Protein AF-A0A923Y804-F1 (afdb_monomer)

Radius of gyration: 13.2 Å; Cα contacts (8 Å, |Δi|>4): 95; chains: 1; bounding box: 25×27×40 Å

Nearest PDB structures (foldseek):
  1m5t-assembly1_A  TM=9.310E-01  e=1.628E-06  Caulobacter vibrioides
  1c4w-assembly1_A  TM=8.922E-01  e=1.521E-06  Escherichia coli
  3h1f-assembly1_A  TM=8.648E-01  e=9.466E-07  Helicobacter pylori 26695
  3ffx-assembly2_B  TM=8.865E-01  e=3.431E-06  Escherichia coli K-12
  3f7n-assembly2_B  TM=8.860E-01  e=4.500E-06  Escherichia coli K-12

Secondary structure (DSSP, 8-state):
--HHHHHHHHHHH--S-EEEESS-SSS-HHHHHHHHHTSTTTTTS-EEEEES---HHHHHHHHHTT-SEEEEPP-----

Foldseek 3Di:
DALVVVVVVCLVVVDQEAEFEQPDPPDGSLVSLLVQCVDPSRVPRAYEYEYCDPDPVVQVVCVVSPHPYYHHDDPPDDD

Sequence (79 aa):
MDGQDSLTLLQEIKPSIIFLDINMPGMNGWDCLTKLKSREKLKHIPAIMYSASSHKAEVDKAFTVDALSFFAKPKITSN

Solvent-accessible surface area (backbone atoms only — not comparable to full-atom values): 4812 Å² total; per-residue (Å²): 135,56,80,68,60,54,59,58,49,48,71,74,68,59,61,81,63,43,83,40,50,44,85,42,89,94,50,54,26,67,59,51,48,51,59,37,54,70,32,85,93,42,43,83,45,47,32,31,40,34,27,86,60,78,52,64,70,58,53,56,47,40,52,76,67,68,34,73,45,75,44,57,51,82,79,82,76,86,127

Mean predicted aligned error: 7.35 Å

Structure (mmCIF, N/CA/C/O backbone):
data_AF-A0A923Y804-F1
#
_entry.id   AF-A0A923Y804-F1
#
loop_
_atom_site.group_PDB
_atom_site.id
_atom_site.type_symbol
_atom_site.label_atom_id
_atom_site.label_alt_id
_atom_site.label_comp_id
_atom_site.label_asym_id
_atom_site.label_entity_id
_atom_site.label_seq_id
_atom_site.pdbx_PDB_ins_code
_atom_site.Cartn_x
_atom_site.Cartn_y
_atom_site.Cartn_z
_atom_site.occupancy
_atom_site.B_iso_or_equiv
_atom_site.auth_seq_id
_atom_site.auth_comp_id
_atom_site.auth_asym_id
_atom_site.auth_atom_id
_atom_site.pdbx_PDB_model_num
ATOM 1 N N . MET A 1 1 ? 8.414 10.819 9.151 1.00 49.88 1 MET A N 1
ATOM 2 C CA . MET A 1 1 ? 7.240 10.054 9.613 1.00 49.88 1 MET A CA 1
ATOM 3 C C . MET A 1 1 ? 7.644 8.606 9.530 1.00 49.88 1 MET A C 1
ATOM 5 O O . MET A 1 1 ? 7.729 8.077 8.426 1.00 49.88 1 MET A O 1
ATOM 9 N N . ASP A 1 2 ? 8.000 8.021 10.664 1.00 51.91 2 ASP A N 1
ATOM 10 C CA . ASP A 1 2 ? 8.457 6.637 10.707 1.00 51.91 2 ASP A CA 1
ATOM 11 C C . ASP A 1 2 ? 7.241 5.706 10.630 1.00 51.91 2 ASP A C 1
ATOM 13 O O . ASP A 1 2 ? 6.144 6.058 11.068 1.00 51.91 2 ASP A O 1
ATOM 17 N N . GLY A 1 3 ? 7.404 4.506 10.063 1.00 52.94 3 GLY A N 1
ATOM 18 C CA . GLY A 1 3 ? 6.284 3.590 9.790 1.00 52.94 3 GLY A CA 1
ATOM 19 C C . GLY A 1 3 ? 5.482 3.153 11.028 1.00 52.94 3 GLY A C 1
ATOM 20 O O . GLY A 1 3 ? 4.368 2.645 10.893 1.00 52.94 3 GLY A O 1
ATOM 21 N N . GLN A 1 4 ? 6.023 3.365 12.233 1.00 56.66 4 GLN A N 1
ATOM 22 C CA . GLN A 1 4 ? 5.338 3.134 13.504 1.00 56.66 4 GLN A CA 1
ATOM 23 C C . GLN A 1 4 ? 4.271 4.210 13.787 1.00 56.66 4 GLN A C 1
ATOM 25 O O . GLN A 1 4 ? 3.154 3.864 14.176 1.00 56.66 4 GLN A O 1
ATOM 30 N N . ASP A 1 5 ? 4.577 5.485 13.519 1.00 58.69 5 ASP A N 1
ATOM 31 C CA . ASP A 1 5 ? 3.665 6.620 13.733 1.00 58.69 5 ASP A CA 1
ATOM 32 C C . ASP A 1 5 ? 2.457 6.541 12.799 1.00 58.69 5 ASP A C 1
ATOM 34 O O . ASP A 1 5 ? 1.325 6.850 13.177 1.00 58.69 5 ASP A O 1
ATOM 38 N N . SER A 1 6 ? 2.678 6.040 11.582 1.00 60.78 6 SER A N 1
ATOM 39 C CA . SER A 1 6 ? 1.626 5.856 10.583 1.00 60.78 6 SER A CA 1
ATOM 40 C C . SER A 1 6 ? 0.546 4.873 11.052 1.00 60.78 6 SER A C 1
ATOM 42 O O . SER A 1 6 ? -0.629 5.081 10.778 1.00 60.78 6 SER A O 1
ATOM 44 N N . LEU A 1 7 ? 0.899 3.819 11.794 1.00 64.75 7 LEU A N 1
ATOM 45 C CA . LEU A 1 7 ? -0.059 2.791 12.228 1.00 64.75 7 LEU A CA 1
ATOM 46 C C . LEU A 1 7 ? -0.962 3.235 13.383 1.00 64.75 7 LEU A C 1
ATOM 48 O O . LEU A 1 7 ? -2.096 2.758 13.482 1.00 64.75 7 LEU A O 1
ATOM 52 N N . THR A 1 8 ? -0.472 4.109 14.261 1.00 69.06 8 THR A N 1
ATOM 53 C CA . THR A 1 8 ? -1.289 4.715 15.324 1.00 69.06 8 THR A CA 1
ATOM 54 C C . THR A 1 8 ? -2.257 5.719 14.714 1.00 69.06 8 THR A C 1
ATOM 56 O O . THR A 1 8 ? -3.460 5.642 14.954 1.00 69.06 8 THR A O 1
ATOM 59 N N . LEU A 1 9 ? -1.754 6.559 13.810 1.00 70.31 9 LEU A N 1
ATOM 60 C CA . LEU A 1 9 ? -2.553 7.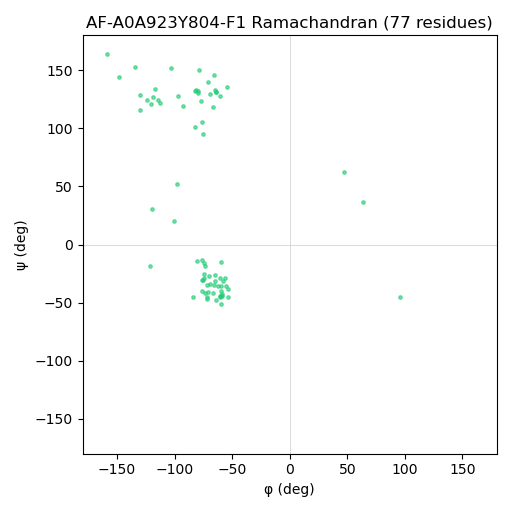540 13.089 1.00 70.31 9 LEU A CA 1
ATOM 61 C C . LEU A 1 9 ? -3.673 6.882 12.258 1.00 70.31 9 LEU A C 1
ATOM 63 O O . LEU A 1 9 ? -4.808 7.350 12.252 1.00 70.31 9 LEU A O 1
ATOM 67 N N . LEU A 1 10 ? -3.405 5.743 11.615 1.00 68.81 10 LEU A N 1
ATOM 68 C CA . LEU A 1 10 ? -4.417 4.997 10.854 1.00 68.81 10 LEU A CA 1
ATOM 69 C C . LEU A 1 10 ? -5.609 4.529 11.707 1.00 68.81 10 LEU A C 1
ATOM 71 O O . LEU A 1 10 ? -6.716 4.408 11.182 1.00 68.81 10 LEU A O 1
ATOM 75 N N . GLN A 1 11 ? -5.412 4.282 13.007 1.00 68.19 11 GLN A N 1
ATOM 76 C CA . GLN A 1 11 ? -6.509 3.910 13.908 1.00 68.19 11 GLN A CA 1
ATOM 77 C C . GLN A 1 11 ? -7.401 5.102 14.272 1.00 68.19 11 GLN A C 1
ATOM 79 O O . GLN A 1 11 ? -8.593 4.907 14.518 1.00 68.19 11 GLN A O 1
ATOM 84 N N . GLU A 1 12 ? -6.844 6.312 14.278 1.00 71.00 12 GLU A N 1
ATOM 85 C CA . GLU A 1 12 ? -7.571 7.546 14.581 1.00 71.00 12 GLU A CA 1
ATOM 86 C C . GLU A 1 12 ? -8.292 8.099 13.348 1.00 71.00 12 GLU A C 1
ATOM 88 O O . GLU A 1 12 ? -9.473 8.432 13.430 1.00 71.00 12 GLU A O 1
ATOM 93 N N . ILE A 1 13 ? -7.620 8.131 12.190 1.00 75.69 13 ILE A N 1
ATOM 94 C CA . ILE A 1 13 ? -8.174 8.707 10.954 1.00 75.69 13 ILE A CA 1
ATOM 95 C C . ILE A 1 13 ? -9.217 7.780 10.308 1.00 75.69 13 ILE A C 1
ATOM 97 O O . ILE A 1 13 ? -10.148 8.270 9.674 1.00 75.69 13 ILE A O 1
ATOM 101 N N . LYS A 1 14 ? -9.083 6.451 10.461 1.00 74.62 14 LYS A N 1
ATOM 102 C CA . LYS A 1 14 ? -9.943 5.434 9.815 1.00 74.62 14 LYS A CA 1
ATOM 103 C C . LYS A 1 14 ? -10.152 5.709 8.315 1.00 74.62 14 LYS A C 1
ATOM 105 O O . LYS A 1 14 ? -11.276 5.967 7.881 1.00 74.62 14 LYS A O 1
ATOM 110 N N . PRO A 1 15 ? -9.080 5.692 7.509 1.00 81.44 15 PRO A N 1
ATOM 111 C CA . PRO A 1 15 ? -9.194 6.029 6.100 1.00 81.44 15 PRO A CA 1
ATOM 112 C C . PRO A 1 15 ? -10.041 5.005 5.346 1.00 81.44 15 PRO A C 1
ATOM 114 O O . PRO A 1 15 ? -9.971 3.805 5.604 1.00 81.44 15 PRO A O 1
ATOM 117 N N . SER A 1 16 ? -10.783 5.483 4.351 1.00 85.75 16 SER A N 1
ATOM 118 C CA . SER A 1 16 ? -11.557 4.617 3.460 1.00 85.75 16 SER A CA 1
ATOM 119 C C . SER A 1 16 ? -10.684 3.879 2.443 1.00 85.75 16 SER A C 1
ATOM 121 O O . SER A 1 16 ? -11.099 2.841 1.944 1.00 85.75 16 SER A O 1
ATOM 123 N N . ILE A 1 17 ? -9.505 4.418 2.103 1.00 86.62 17 ILE A N 1
ATOM 124 C CA . ILE A 1 17 ? -8.546 3.862 1.134 1.00 86.62 17 ILE A CA 1
ATOM 125 C C . ILE A 1 17 ? -7.127 4.236 1.569 1.00 86.62 17 ILE A C 1
ATOM 127 O O . ILE A 1 17 ? -6.899 5.343 2.060 1.00 86.62 17 ILE A O 1
ATOM 131 N N . ILE A 1 18 ? -6.169 3.336 1.353 1.00 87.88 18 ILE A N 1
ATOM 132 C CA . ILE A 1 18 ? -4.746 3.573 1.617 1.00 87.88 18 ILE A CA 1
ATOM 133 C C . ILE A 1 18 ? -3.955 3.457 0.318 1.00 87.88 18 ILE A C 1
ATOM 135 O O . ILE A 1 18 ? -4.038 2.446 -0.373 1.00 87.88 18 ILE A O 1
ATOM 139 N N . PHE A 1 19 ? -3.160 4.478 0.007 1.00 87.56 19 PHE A N 1
ATOM 140 C CA . PHE A 1 19 ? -2.157 4.422 -1.055 1.00 87.56 19 PHE A CA 1
ATOM 141 C C . PHE A 1 19 ? -0.802 4.113 -0.443 1.00 87.56 19 PHE A C 1
ATOM 143 O O . PHE A 1 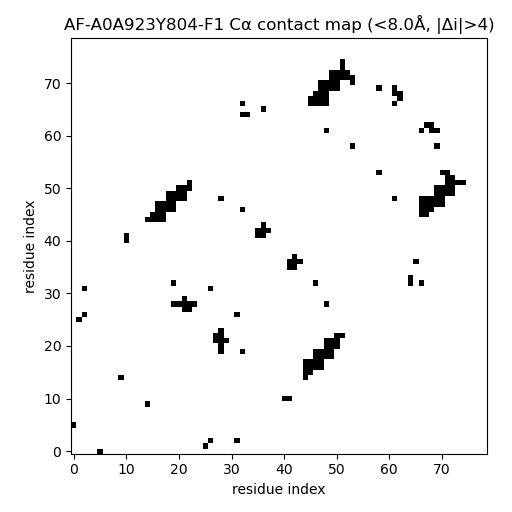19 ? -0.385 4.780 0.505 1.00 87.56 19 PHE A O 1
ATOM 150 N N . LEU A 1 20 ? -0.130 3.100 -0.976 1.00 87.88 20 LEU A N 1
ATOM 151 C CA . LEU A 1 20 ? 1.065 2.553 -0.365 1.00 87.88 20 LEU A CA 1
ATOM 152 C C . LEU A 1 20 ? 2.187 2.450 -1.389 1.00 87.88 20 LEU A C 1
ATOM 154 O O . LEU A 1 20 ? 2.075 1.727 -2.376 1.00 87.88 20 LEU A O 1
ATOM 158 N N . ASP A 1 21 ? 3.260 3.203 -1.164 1.00 86.75 21 ASP A N 1
ATOM 159 C CA . ASP A 1 21 ? 4.409 3.211 -2.061 1.00 86.75 21 ASP A CA 1
ATOM 160 C C . ASP A 1 21 ? 5.301 1.991 -1.794 1.00 86.75 21 ASP A C 1
ATOM 162 O O . ASP A 1 21 ? 5.619 1.676 -0.646 1.00 86.75 21 ASP A O 1
ATOM 166 N N . ILE A 1 22 ? 5.689 1.279 -2.852 1.00 83.94 22 ILE A N 1
A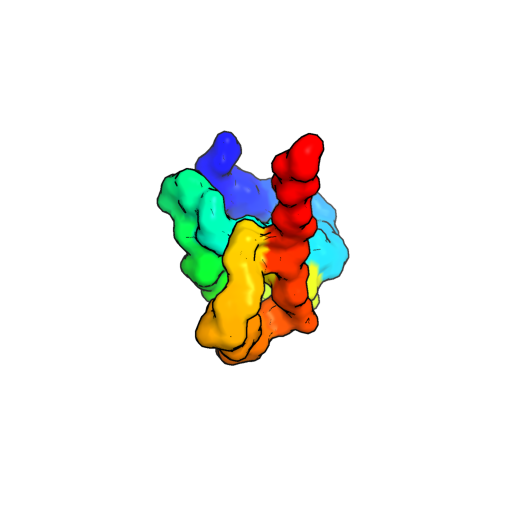TOM 167 C CA . ILE A 1 22 ? 6.586 0.120 -2.747 1.00 83.94 22 ILE A CA 1
ATOM 168 C C . ILE A 1 22 ? 8.010 0.564 -2.409 1.00 83.94 22 ILE A C 1
ATOM 170 O O . ILE A 1 22 ? 8.666 -0.057 -1.571 1.00 83.94 22 ILE A O 1
ATOM 174 N N . 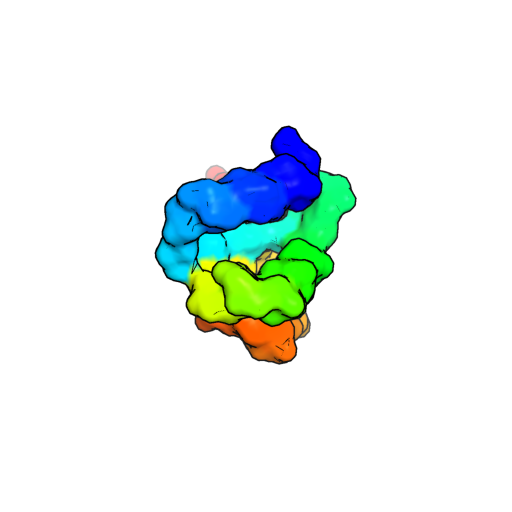ASN A 1 23 ? 8.474 1.657 -3.019 1.00 75.69 23 ASN A N 1
ATOM 175 C CA . ASN A 1 23 ? 9.858 2.120 -2.933 1.00 75.69 23 ASN A CA 1
ATOM 176 C C . ASN A 1 23 ? 10.019 3.219 -1.875 1.00 75.69 23 ASN A C 1
ATOM 178 O O . ASN A 1 23 ? 10.563 4.290 -2.152 1.00 75.69 23 ASN A O 1
ATOM 182 N N . MET A 1 24 ? 9.540 2.965 -0.655 1.00 73.44 24 MET A N 1
ATOM 183 C CA . MET A 1 24 ? 9.744 3.879 0.469 1.00 73.44 24 MET A CA 1
ATOM 184 C C . MET A 1 24 ? 11.129 3.676 1.107 1.00 73.44 24 MET A C 1
ATOM 186 O O . MET A 1 24 ? 11.507 2.541 1.410 1.00 73.44 24 MET A O 1
ATOM 190 N N . PRO A 1 25 ? 11.889 4.752 1.381 1.00 61.88 25 PRO A N 1
ATOM 191 C CA . PRO A 1 25 ? 13.078 4.649 2.216 1.00 61.88 25 PRO A CA 1
ATOM 192 C C . PRO A 1 25 ? 12.682 4.235 3.644 1.00 61.88 25 PRO A C 1
ATOM 194 O O . PRO A 1 25 ? 11.766 4.799 4.239 1.00 61.88 25 PRO A O 1
ATOM 197 N N . GLY A 1 26 ? 13.370 3.233 4.195 1.00 68.81 26 GLY A N 1
ATOM 198 C CA . GLY A 1 26 ? 13.204 2.766 5.578 1.00 68.81 26 GLY A CA 1
ATOM 199 C C . GLY A 1 26 ? 12.257 1.575 5.767 1.00 68.81 26 GLY A C 1
ATOM 200 O O . GLY A 1 26 ? 12.621 0.635 6.470 1.00 68.81 26 GLY A O 1
ATOM 201 N N . MET A 1 27 ? 11.079 1.557 5.135 1.00 69.88 27 MET A N 1
ATOM 202 C CA . MET A 1 27 ? 10.135 0.432 5.233 1.00 69.88 27 MET A CA 1
ATOM 203 C C . MET A 1 27 ? 9.673 -0.009 3.852 1.00 69.88 27 MET A C 1
ATOM 205 O O . MET A 1 27 ? 9.171 0.794 3.077 1.00 69.88 27 MET A O 1
ATOM 209 N N . ASN A 1 28 ? 9.779 -1.305 3.574 1.00 80.62 28 ASN A N 1
ATOM 210 C CA . ASN A 1 28 ? 9.279 -1.866 2.332 1.00 80.62 28 ASN A CA 1
ATOM 211 C C . ASN A 1 28 ? 7.742 -1.825 2.310 1.00 80.62 28 ASN A C 1
ATOM 213 O O . ASN A 1 28 ? 7.090 -2.297 3.250 1.00 80.62 28 ASN A O 1
ATOM 217 N N . GLY A 1 29 ? 7.154 -1.302 1.231 1.00 83.06 29 GLY A N 1
ATOM 218 C CA . GLY A 1 29 ? 5.703 -1.237 1.095 1.00 83.06 29 GLY A CA 1
ATOM 219 C C . GLY A 1 29 ? 5.023 -2.612 1.183 1.00 83.06 29 GLY A C 1
ATOM 220 O O . GLY A 1 29 ? 3.939 -2.755 1.752 1.00 83.06 29 GLY A O 1
ATOM 221 N N . TRP A 1 30 ? 5.706 -3.667 0.738 1.00 86.50 30 TRP A N 1
ATOM 222 C CA . TRP A 1 30 ? 5.230 -5.048 0.872 1.00 86.50 30 TRP A CA 1
ATOM 223 C C . TRP A 1 30 ? 4.993 -5.460 2.332 1.00 86.50 30 TRP A C 1
ATOM 225 O O . TRP A 1 30 ? 3.959 -6.048 2.668 1.00 86.50 30 TRP A O 1
ATOM 235 N N . ASP A 1 31 ? 5.925 -5.112 3.216 1.00 86.38 31 ASP A N 1
ATOM 236 C CA . ASP A 1 31 ? 5.839 -5.455 4.636 1.00 86.38 31 ASP A CA 1
ATOM 237 C C . ASP A 1 31 ? 4.762 -4.627 5.333 1.00 86.38 31 ASP A C 1
ATOM 239 O O . ASP A 1 31 ? 4.071 -5.116 6.229 1.00 86.38 31 ASP A O 1
ATOM 243 N N . CYS A 1 32 ? 4.589 -3.374 4.908 1.00 85.38 32 CYS A N 1
ATOM 244 C CA . CYS A 1 32 ? 3.541 -2.507 5.426 1.00 85.38 32 CYS A CA 1
ATOM 245 C C . CYS A 1 32 ? 2.150 -3.049 5.082 1.00 85.38 32 CYS A C 1
ATOM 247 O O . CYS A 1 32 ? 1.322 -3.192 5.982 1.00 85.38 32 CYS A O 1
ATOM 249 N N . LEU A 1 33 ? 1.916 -3.440 3.823 1.00 87.44 33 LEU A N 1
ATOM 250 C CA . LEU A 1 33 ? 0.649 -4.047 3.410 1.00 87.44 33 LEU A CA 1
ATOM 251 C C . LEU A 1 33 ? 0.368 -5.336 4.192 1.00 87.44 33 LEU A C 1
ATOM 253 O O . LEU A 1 33 ? -0.726 -5.509 4.726 1.00 87.44 33 LEU A O 1
ATOM 257 N N . THR A 1 34 ? 1.375 -6.195 4.351 1.00 86.88 34 THR A N 1
ATOM 258 C CA . THR A 1 34 ? 1.244 -7.438 5.127 1.00 86.88 34 THR A CA 1
ATOM 259 C C . THR A 1 34 ? 0.870 -7.156 6.587 1.00 86.88 34 THR A C 1
ATOM 261 O O . THR A 1 34 ? -0.049 -7.771 7.130 1.00 86.88 34 THR A O 1
ATOM 264 N N . LYS A 1 35 ? 1.527 -6.179 7.230 1.00 85.56 35 LYS A N 1
ATOM 265 C CA . LYS A 1 35 ? 1.207 -5.739 8.603 1.00 85.56 35 LYS A CA 1
ATOM 266 C C . LYS A 1 35 ? -0.177 -5.103 8.715 1.00 85.56 35 LYS A C 1
ATOM 268 O O . LYS A 1 35 ? -0.800 -5.180 9.771 1.00 85.56 35 LYS A O 1
ATOM 273 N N . LEU A 1 36 ? -0.644 -4.445 7.660 1.00 85.38 36 LEU A N 1
ATOM 274 C CA . LEU A 1 36 ? -1.964 -3.833 7.623 1.00 85.38 36 LEU A CA 1
ATOM 275 C C . LEU A 1 36 ? -3.056 -4.899 7.543 1.00 85.38 36 LEU A C 1
ATOM 277 O O . LEU A 1 36 ? -4.006 -4.877 8.324 1.00 85.38 36 LEU A O 1
ATOM 281 N N . LYS A 1 37 ? -2.874 -5.873 6.650 1.00 85.62 37 LYS A N 1
ATOM 282 C CA . LYS A 1 37 ? -3.804 -6.986 6.436 1.00 85.62 37 LYS A CA 1
ATOM 283 C C . LYS A 1 37 ? -3.828 -7.983 7.593 1.00 85.62 37 LYS A C 1
ATOM 285 O O . LYS A 1 37 ? -4.869 -8.580 7.849 1.00 85.62 37 LYS A O 1
ATOM 290 N N . SER A 1 38 ? -2.739 -8.117 8.350 1.00 86.38 38 SER A N 1
ATOM 291 C CA . SER A 1 38 ? -2.717 -8.961 9.553 1.00 86.38 38 SER A CA 1
ATOM 292 C C . SER A 1 38 ? -3.462 -8.357 10.751 1.00 86.38 38 SER A C 1
ATOM 294 O O . SER A 1 38 ? -3.787 -9.072 11.698 1.00 86.38 38 SER A O 1
ATOM 296 N N . ARG A 1 39 ? -3.773 -7.054 10.731 1.00 84.06 39 ARG A N 1
ATOM 297 C CA . ARG A 1 39 ? -4.487 -6.372 11.819 1.00 84.06 39 ARG A CA 1
ATOM 298 C C . ARG A 1 39 ? -5.987 -6.377 11.566 1.00 84.06 39 ARG A C 1
ATOM 300 O O . ARG A 1 39 ? -6.471 -5.754 10.629 1.00 84.06 39 ARG A O 1
ATOM 307 N N . GLU A 1 40 ? -6.752 -6.983 12.466 1.00 82.75 40 GLU A N 1
ATOM 308 C CA . GLU A 1 40 ? -8.208 -7.128 12.330 1.00 82.75 40 GLU A CA 1
ATOM 309 C C . GLU A 1 40 ? -8.961 -5.804 12.114 1.00 82.75 40 GLU A C 1
ATOM 311 O O . GLU A 1 40 ? -9.896 -5.736 11.318 1.00 82.75 40 GLU A O 1
ATOM 316 N N . LYS A 1 41 ? -8.498 -4.728 12.758 1.00 81.06 41 LYS A N 1
ATOM 317 C CA . LYS A 1 41 ? -9.076 -3.385 12.622 1.00 81.06 41 LYS A CA 1
ATOM 318 C C . LYS A 1 41 ? -8.717 -2.669 11.319 1.00 81.06 41 LYS A C 1
ATOM 320 O O . LYS A 1 41 ? -9.317 -1.642 11.045 1.00 81.06 41 LYS A O 1
ATOM 325 N N . LEU A 1 42 ? -7.741 -3.152 10.551 1.00 82.06 42 LEU A N 1
ATOM 326 C CA . LEU A 1 42 ? -7.256 -2.480 9.338 1.00 82.06 42 LEU A CA 1
ATOM 327 C C . LEU A 1 42 ? -7.384 -3.357 8.086 1.00 82.06 42 LEU A C 1
ATOM 329 O O . LEU A 1 42 ? -7.419 -2.824 6.984 1.00 82.06 42 LEU A O 1
ATOM 333 N N . LYS A 1 43 ? -7.529 -4.682 8.235 1.00 84.50 43 LYS A N 1
ATOM 334 C CA . LYS A 1 43 ? -7.606 -5.648 7.124 1.00 84.50 43 LYS A CA 1
ATOM 335 C C . LYS A 1 43 ? -8.710 -5.358 6.104 1.00 84.50 43 LYS A C 1
ATOM 337 O O . LYS A 1 43 ? -8.572 -5.716 4.940 1.00 84.50 43 LYS A O 1
ATOM 342 N N . HIS A 1 44 ? -9.790 -4.717 6.548 1.00 86.88 44 HIS A N 1
ATOM 343 C CA . HIS A 1 44 ? -10.940 -4.367 5.716 1.00 86.88 44 HIS A CA 1
ATOM 344 C C . HIS A 1 44 ? -10.720 -3.097 4.885 1.00 86.88 44 HIS A C 1
ATOM 346 O O . HIS A 1 44 ? -11.496 -2.834 3.970 1.00 86.88 44 HIS A O 1
ATOM 352 N N . ILE A 1 45 ? -9.691 -2.303 5.194 1.00 88.88 45 ILE A N 1
ATOM 353 C CA . ILE A 1 45 ? -9.398 -1.078 4.458 1.00 88.88 45 ILE A CA 1
ATOM 354 C C . ILE A 1 45 ? -8.724 -1.470 3.136 1.00 88.88 45 ILE A C 1
ATOM 356 O O . ILE A 1 45 ? -7.696 -2.160 3.149 1.00 88.88 45 ILE A O 1
ATOM 360 N N . PRO A 1 46 ? -9.269 -1.058 1.982 1.00 89.69 46 PRO A N 1
ATOM 361 C CA . PRO A 1 46 ? -8.638 -1.312 0.699 1.00 89.69 46 PRO A CA 1
ATOM 362 C C . PRO A 1 46 ? -7.302 -0.573 0.591 1.00 89.69 46 PRO A C 1
ATOM 364 O O . PRO A 1 46 ? -7.200 0.624 0.873 1.00 89.69 46 PRO A O 1
ATOM 367 N N . ALA A 1 47 ? -6.281 -1.295 0.136 1.00 90.94 47 ALA A N 1
ATOM 368 C CA . ALA A 1 47 ? -4.944 -0.763 -0.076 1.00 90.94 47 ALA A CA 1
ATOM 369 C C . ALA A 1 47 ? -4.565 -0.846 -1.556 1.00 90.94 47 ALA A C 1
ATOM 371 O O . ALA A 1 47 ? -4.756 -1.879 -2.199 1.00 90.94 47 ALA A O 1
ATOM 372 N N . ILE A 1 48 ? -4.027 0.244 -2.084 1.00 91.19 48 ILE A N 1
ATOM 373 C CA . ILE A 1 48 ? -3.594 0.390 -3.467 1.00 91.19 48 ILE A CA 1
ATOM 374 C C . ILE A 1 48 ? -2.074 0.523 -3.474 1.00 91.19 48 ILE A C 1
ATOM 376 O O . ILE A 1 48 ? -1.524 1.438 -2.859 1.00 91.19 48 ILE A O 1
ATOM 380 N N . MET A 1 49 ? -1.402 -0.377 -4.187 1.00 90.50 49 MET A N 1
ATOM 381 C CA . MET A 1 49 ? 0.051 -0.346 -4.334 1.00 90.50 49 MET A CA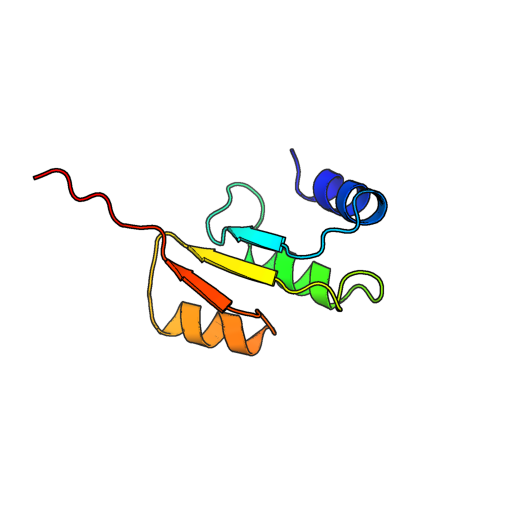 1
ATOM 382 C C . MET A 1 49 ? 0.441 0.683 -5.393 1.00 90.50 49 MET A C 1
ATOM 384 O O . MET A 1 49 ? -0.108 0.678 -6.493 1.00 90.50 49 MET A O 1
ATOM 388 N N . TYR A 1 50 ? 1.388 1.559 -5.072 1.00 88.75 50 TYR A N 1
ATOM 389 C CA . TYR A 1 50 ? 1.894 2.601 -5.959 1.00 88.75 50 TYR A CA 1
ATOM 390 C C . TYR A 1 50 ? 3.397 2.404 -6.176 1.00 88.75 50 TYR A C 1
ATOM 392 O O . TYR A 1 50 ? 4.162 2.396 -5.217 1.00 88.75 50 TYR A O 1
ATOM 400 N N . SER A 1 51 ? 3.851 2.216 -7.415 1.00 85.62 51 SER A N 1
ATOM 401 C CA . SER A 1 51 ? 5.270 1.934 -7.697 1.00 85.62 51 SER A CA 1
ATOM 402 C C . SER A 1 51 ? 5.817 2.749 -8.855 1.00 85.62 51 SER A C 1
ATOM 404 O O . SER A 1 51 ? 5.090 3.101 -9.770 1.00 85.62 51 SER A O 1
ATOM 406 N N . ALA A 1 52 ? 7.123 3.016 -8.855 1.00 82.69 52 ALA A N 1
ATOM 407 C CA . ALA A 1 52 ? 7.822 3.573 -10.018 1.00 82.69 52 ALA A CA 1
ATOM 408 C C . ALA A 1 52 ? 8.035 2.546 -11.148 1.00 82.69 52 ALA A C 1
ATOM 410 O O . ALA A 1 52 ? 8.293 2.917 -12.295 1.00 82.69 52 ALA A O 1
ATOM 411 N N . SER A 1 53 ? 7.939 1.257 -10.828 1.00 78.75 53 SER A N 1
ATOM 412 C CA . SER A 1 53 ? 8.027 0.151 -11.772 1.00 78.75 53 SER A CA 1
ATOM 413 C C . SER A 1 53 ? 6.651 -0.433 -12.073 1.00 78.75 53 SER A C 1
ATOM 415 O O . SER A 1 53 ? 5.735 -0.399 -11.259 1.00 78.75 53 SER A O 1
ATOM 417 N N . SER A 1 54 ? 6.518 -0.987 -13.273 1.00 80.62 54 SER A N 1
ATOM 418 C CA . SER A 1 54 ? 5.331 -1.704 -13.740 1.00 80.62 54 SER A CA 1
ATOM 419 C C . SER A 1 54 ? 5.675 -3.151 -14.096 1.00 80.62 54 SER A C 1
ATOM 421 O O . SER A 1 54 ? 5.101 -3.729 -15.020 1.00 80.62 54 SER A O 1
ATOM 423 N N . HIS A 1 55 ? 6.663 -3.735 -13.406 1.00 85.56 55 HIS A N 1
ATOM 424 C CA . HIS A 1 55 ? 7.072 -5.106 -13.679 1.00 85.56 55 HIS A CA 1
ATOM 425 C C . HIS A 1 55 ? 5.923 -6.054 -13.355 1.00 85.56 55 HIS A C 1
ATOM 427 O O . HIS A 1 55 ? 5.356 -6.014 -12.263 1.00 85.56 55 HIS A O 1
ATOM 433 N N . LYS A 1 56 ? 5.620 -6.959 -14.289 1.00 85.12 56 LYS A N 1
ATOM 434 C CA . LYS A 1 56 ? 4.530 -7.926 -14.132 1.00 85.12 56 LYS A CA 1
ATOM 435 C C . LYS A 1 56 ? 4.636 -8.732 -12.831 1.00 85.12 56 LYS A C 1
ATOM 437 O O . LYS A 1 56 ? 3.628 -8.934 -12.172 1.00 85.12 56 LYS A O 1
ATOM 442 N N . ALA A 1 57 ? 5.848 -9.103 -12.417 1.00 87.44 57 ALA A N 1
ATOM 443 C CA . ALA A 1 57 ? 6.073 -9.811 -11.158 1.00 87.44 57 ALA A CA 1
ATOM 444 C C . ALA A 1 57 ? 5.604 -9.023 -9.918 1.00 87.44 57 ALA A C 1
ATOM 446 O O . ALA A 1 57 ? 5.100 -9.616 -8.970 1.00 87.44 57 ALA A O 1
ATOM 447 N N . GLU A 1 58 ? 5.741 -7.694 -9.913 1.00 86.19 58 GLU A N 1
ATOM 448 C CA . GLU A 1 58 ? 5.280 -6.849 -8.804 1.00 86.19 58 GLU A CA 1
ATOM 449 C C . GLU A 1 58 ? 3.767 -6.680 -8.822 1.00 86.19 58 GLU A C 1
ATOM 451 O O . GLU A 1 58 ? 3.132 -6.737 -7.774 1.00 86.19 58 GLU A O 1
ATOM 456 N N . VAL A 1 59 ? 3.188 -6.524 -10.013 1.00 86.00 59 VAL A N 1
ATOM 457 C CA . VAL A 1 59 ? 1.735 -6.482 -10.201 1.00 86.00 59 VAL A CA 1
ATOM 458 C C . VAL A 1 59 ? 1.109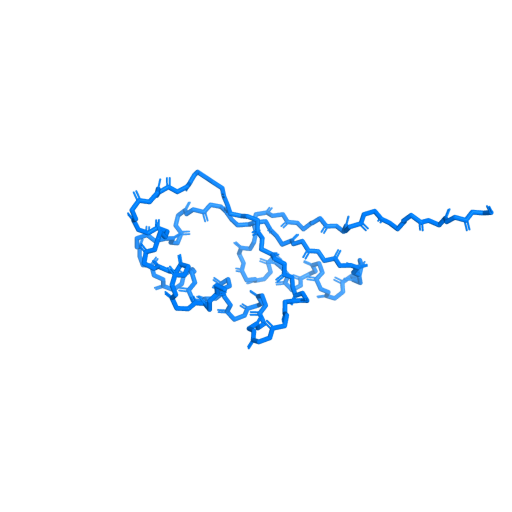 -7.784 -9.701 1.00 86.00 59 VAL A C 1
ATOM 460 O O . VAL A 1 59 ? 0.213 -7.751 -8.863 1.00 86.00 59 VAL A O 1
ATOM 463 N N . ASP A 1 60 ? 1.632 -8.928 -10.143 1.00 89.25 60 ASP A N 1
ATOM 464 C CA . ASP A 1 60 ? 1.153 -10.246 -9.726 1.00 89.25 60 ASP A CA 1
ATOM 465 C C . ASP A 1 60 ? 1.310 -10.415 -8.203 1.00 89.25 60 ASP A C 1
ATOM 467 O O . ASP A 1 60 ? 0.363 -10.811 -7.520 1.00 89.25 60 ASP A O 1
ATOM 471 N N . LYS A 1 61 ? 2.457 -10.010 -7.636 1.00 88.12 61 LYS A N 1
ATOM 472 C CA . LYS A 1 61 ? 2.678 -10.029 -6.184 1.00 88.12 61 LYS A CA 1
ATOM 473 C C . LYS A 1 61 ? 1.651 -9.175 -5.432 1.00 88.12 61 LYS A C 1
ATOM 475 O O . LYS A 1 61 ? 1.143 -9.643 -4.419 1.00 88.12 61 LYS A O 1
ATOM 480 N N . ALA A 1 62 ? 1.305 -7.978 -5.912 1.00 87.00 62 ALA A N 1
ATOM 481 C CA . ALA A 1 62 ? 0.302 -7.105 -5.286 1.00 87.00 62 ALA A CA 1
ATOM 482 C C . ALA A 1 62 ? -1.036 -7.808 -5.070 1.00 87.00 62 ALA A C 1
ATOM 484 O O . ALA A 1 62 ? -1.577 -7.766 -3.965 1.00 87.00 62 ALA A O 1
ATOM 485 N N . PHE A 1 63 ? -1.518 -8.529 -6.076 1.00 86.94 63 PHE A 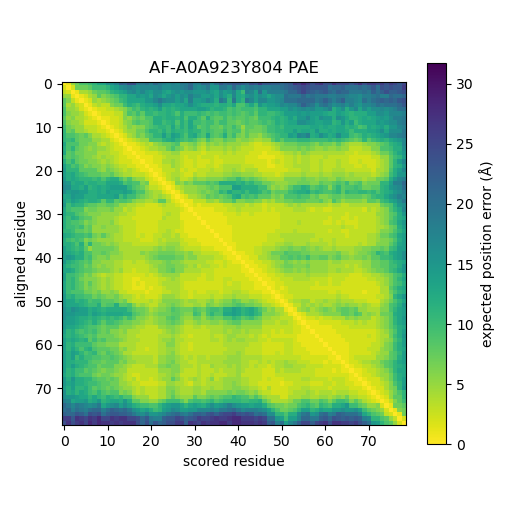N 1
ATOM 486 C CA . PHE A 1 63 ? -2.759 -9.285 -5.954 1.00 86.94 63 PHE A CA 1
ATOM 487 C C . PHE A 1 63 ? -2.622 -10.488 -5.011 1.00 86.94 63 PHE A C 1
ATOM 489 O O . PHE A 1 63 ? -3.552 -10.772 -4.262 1.00 86.94 63 PHE A O 1
ATOM 496 N N . THR A 1 64 ? -1.458 -11.152 -4.959 1.00 88.00 64 THR A N 1
ATOM 497 C CA . THR A 1 64 ? -1.245 -12.265 -4.005 1.00 88.00 64 THR A CA 1
ATOM 498 C C . THR A 1 64 ? -1.278 -11.839 -2.536 1.00 88.00 64 THR A C 1
ATOM 500 O O . THR A 1 64 ? -1.618 -12.651 -1.681 1.00 88.00 64 THR A O 1
ATOM 503 N N . VAL A 1 65 ? -0.951 -10.579 -2.232 1.00 84.94 65 VAL A N 1
ATOM 504 C CA . VAL A 1 65 ? -0.977 -10.025 -0.865 1.00 84.94 65 VAL 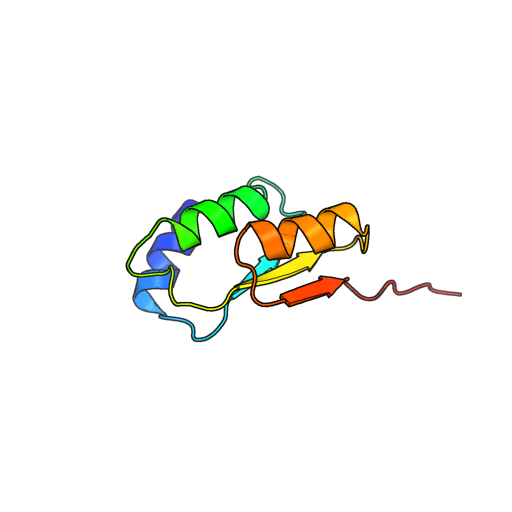A CA 1
ATOM 505 C C . VAL A 1 65 ? -2.231 -9.187 -0.582 1.00 84.94 65 VAL A C 1
ATOM 507 O O . VAL A 1 65 ? -2.240 -8.378 0.345 1.00 84.94 65 VAL A O 1
ATOM 510 N N . ASP A 1 66 ? -3.291 -9.395 -1.369 1.00 85.88 66 ASP A N 1
ATOM 511 C CA . ASP A 1 66 ? -4.613 -8.784 -1.185 1.00 85.88 66 ASP A CA 1
ATOM 512 C C . ASP A 1 66 ? -4.621 -7.245 -1.324 1.00 85.88 66 ASP A C 1
ATOM 514 O O . ASP A 1 66 ? -5.338 -6.517 -0.623 1.00 85.88 66 ASP A O 1
ATOM 518 N N . ALA A 1 67 ? -3.804 -6.720 -2.243 1.00 88.44 67 ALA A N 1
ATOM 519 C CA . ALA A 1 67 ? -3.959 -5.347 -2.706 1.00 88.44 67 ALA A CA 1
ATOM 520 C C . ALA A 1 67 ? -5.221 -5.221 -3.570 1.00 88.44 67 ALA A C 1
ATOM 522 O O . ALA A 1 67 ? -5.499 -6.067 -4.419 1.00 88.44 67 ALA A O 1
ATOM 523 N N . LEU A 1 68 ? -5.952 -4.119 -3.402 1.00 90.56 68 LEU A N 1
ATOM 524 C CA . LEU A 1 68 ? -7.120 -3.807 -4.225 1.00 90.56 68 LEU A CA 1
ATOM 525 C C . LEU A 1 68 ? -6.713 -3.529 -5.679 1.00 90.56 68 LEU A C 1
ATOM 527 O O . LEU A 1 68 ? -7.406 -3.926 -6.611 1.00 90.56 68 LEU A O 1
ATOM 531 N N . SER A 1 69 ? -5.620 -2.788 -5.872 1.00 88.50 69 SER A N 1
ATOM 532 C CA . SER A 1 69 ? -5.129 -2.396 -7.193 1.00 88.50 69 SER A CA 1
ATOM 533 C C . SER A 1 69 ? -3.643 -2.035 -7.148 1.00 88.50 69 SER A C 1
ATOM 535 O O . SER A 1 69 ? -3.083 -1.787 -6.076 1.00 88.50 69 SER A O 1
ATOM 537 N N . PHE A 1 70 ? -3.018 -1.980 -8.323 1.00 88.88 70 PHE A N 1
ATOM 538 C CA . PHE A 1 70 ? -1.638 -1.555 -8.525 1.00 88.88 70 PHE A CA 1
ATOM 539 C C . PHE A 1 70 ? -1.596 -0.402 -9.532 1.00 88.88 70 PHE A C 1
ATOM 541 O O . PHE A 1 70 ? -2.046 -0.546 -10.668 1.00 88.88 70 PHE A O 1
ATOM 548 N N . PHE A 1 71 ? -1.012 0.725 -9.136 1.00 89.19 71 PHE A N 1
ATOM 549 C CA . PHE A 1 71 ? -0.766 1.872 -10.001 1.00 89.19 71 PHE A CA 1
ATOM 550 C C . PHE A 1 71 ? 0.733 2.085 -10.187 1.00 89.19 71 PHE A C 1
ATOM 552 O O . PHE A 1 71 ? 1.485 2.273 -9.230 1.00 89.19 71 PHE A O 1
ATOM 559 N N . ALA A 1 72 ? 1.165 2.111 -11.443 1.00 86.38 72 ALA A N 1
ATOM 560 C CA . ALA A 1 72 ? 2.498 2.576 -11.782 1.00 86.38 72 ALA A CA 1
ATOM 561 C C . ALA A 1 72 ? 2.501 4.111 -11.851 1.00 86.38 72 ALA A C 1
ATOM 563 O O . ALA A 1 72 ? 1.640 4.713 -12.496 1.00 86.38 72 ALA A O 1
ATOM 564 N N . LYS A 1 73 ? 3.477 4.746 -11.201 1.00 82.75 73 LYS A N 1
ATOM 565 C CA . LYS A 1 73 ? 3.768 6.174 -11.318 1.00 82.75 73 LYS A CA 1
ATOM 566 C C . LYS A 1 73 ? 3.977 6.504 -12.798 1.00 82.75 73 LYS A C 1
ATOM 568 O O . LYS A 1 73 ? 4.702 5.773 -13.482 1.00 82.75 73 LYS A O 1
ATOM 573 N N . PRO A 1 74 ? 3.393 7.601 -13.300 1.00 78.12 74 PRO A N 1
ATOM 574 C CA . PRO A 1 74 ? 3.644 8.029 -14.664 1.00 78.12 74 PRO A CA 1
ATOM 575 C C . PRO A 1 74 ? 5.137 8.327 -14.826 1.00 78.12 74 PRO A C 1
ATOM 577 O O . PRO A 1 74 ? 5.724 9.079 -14.045 1.00 78.12 74 PRO A O 1
ATOM 580 N N . LYS A 1 75 ? 5.764 7.734 -15.843 1.00 70.69 75 LYS A N 1
ATOM 581 C CA . LYS A 1 75 ? 7.113 8.126 -16.245 1.00 70.69 75 LYS A CA 1
ATOM 582 C C . LYS A 1 75 ? 6.990 9.437 -17.009 1.00 70.69 75 LYS A C 1
ATOM 584 O O . LYS A 1 75 ? 6.520 9.447 -18.142 1.00 70.69 75 LYS A O 1
ATOM 589 N N . ILE A 1 76 ? 7.373 10.542 -16.377 1.00 65.12 76 ILE A N 1
ATOM 590 C CA . ILE A 1 76 ? 7.555 11.807 -17.087 1.00 65.12 76 ILE A CA 1
ATOM 591 C C . ILE A 1 76 ? 8.866 11.667 -17.860 1.00 65.12 76 ILE A C 1
ATOM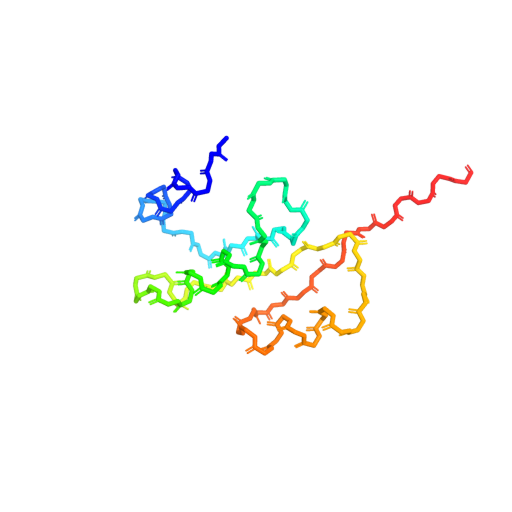 593 O O . ILE A 1 76 ? 9.949 11.839 -17.305 1.00 65.12 76 ILE A O 1
ATOM 597 N N . THR A 1 77 ? 8.776 11.271 -19.125 1.00 55.44 77 THR A N 1
ATOM 598 C CA . THR A 1 77 ? 9.902 11.371 -20.052 1.00 55.44 77 THR A CA 1
ATOM 599 C C . THR A 1 77 ? 9.913 12.801 -20.581 1.00 55.44 77 THR A C 1
ATOM 601 O O . THR A 1 77 ? 9.097 13.146 -21.432 1.00 55.44 77 THR A O 1
ATOM 604 N N . SER A 1 78 ? 10.791 13.648 -20.037 1.00 47.97 78 SER A N 1
ATOM 605 C CA . SER A 1 78 ? 11.137 14.916 -20.684 1.00 47.97 78 SER A CA 1
ATOM 606 C C . SER A 1 78 ? 11.875 14.588 -21.979 1.00 47.97 78 SER A C 1
ATOM 608 O O . SER A 1 78 ? 12.904 13.913 -21.940 1.00 47.97 78 SER A O 1
ATOM 610 N N . ASN A 1 79 ? 11.287 15.005 -23.096 1.00 43.62 79 ASN A N 1
ATOM 611 C CA . ASN A 1 79 ? 11.871 14.943 -24.432 1.00 43.62 79 ASN A CA 1
ATOM 612 C C . ASN A 1 79 ? 12.688 16.212 -24.695 1.00 43.62 79 ASN A C 1
ATOM 614 O O . ASN A 1 79 ? 12.255 17.276 -24.191 1.00 43.62 79 ASN A O 1
#

pLDDT: mean 79.18, std 11.75, range [43.62, 91.19]